Protein AF-A0A3M7BSM1-F1 (afdb_monomer_lite)

Radius of gyration: 12.8 Å; chains: 1; bounding box: 39×25×27 Å

Secondary structure (DSSP, 8-state):
---THHHHHHHHTTPPP-SSHHHHHHHHHT-EE-HHHHHHHHHTT-PPPEESSHHHHHHHHHHHT----HHHHHHSTTHHHH---S--

Foldseek 3Di:
DDDPVQQVVCVLQPHHGDPDSVVSLVVLLVWAFQPVQSVVCVVVVHHGDTDPDVVRSLVVCVVVVSDDDCVVCVVPSNSNSNDDDSDD

Structure (mmCIF, N/CA/C/O backbone):
data_AF-A0A3M7BSM1-F1
#
_entry.id   AF-A0A3M7BSM1-F1
#
loop_
_atom_site.group_PDB
_atom_site.id
_atom_site.type_symbol
_atom_site.label_atom_id
_atom_site.label_alt_id
_atom_site.label_comp_id
_atom_site.label_asym_id
_atom_site.label_entity_id
_atom_site.label_seq_id
_atom_site.pdbx_PDB_ins_code
_atom_site.Cartn_x
_atom_site.Cartn_y
_atom_site.Cartn_z
_atom_site.occupancy
_atom_site.B_iso_or_equiv
_atom_site.auth_seq_id
_atom_site.auth_comp_id
_atom_site.auth_asym_id
_atom_site.auth_atom_id
_atom_site.pdbx_PDB_model_num
ATOM 1 N N . MET A 1 1 ? 21.728 12.085 -11.055 1.00 38.97 1 MET A N 1
ATOM 2 C CA . MET A 1 1 ? 21.029 11.822 -9.775 1.00 38.97 1 MET A CA 1
ATOM 3 C C . MET A 1 1 ? 19.759 11.032 -10.071 1.00 38.97 1 MET A C 1
ATOM 5 O O . MET A 1 1 ? 18.751 11.614 -10.445 1.00 38.97 1 MET A O 1
ATOM 9 N N . GLY A 1 2 ? 19.852 9.699 -10.061 1.00 43.41 2 GLY A N 1
ATOM 10 C CA . GLY A 1 2 ? 18.751 8.807 -10.435 1.00 43.41 2 GLY A CA 1
ATOM 11 C C . GLY A 1 2 ? 17.717 8.662 -9.318 1.00 43.41 2 GLY A C 1
ATOM 12 O O . GLY A 1 2 ? 18.046 8.705 -8.142 1.00 43.41 2 GLY A O 1
ATOM 13 N N . ASN A 1 3 ? 16.455 8.519 -9.705 1.00 44.09 3 ASN A N 1
ATOM 14 C CA . ASN A 1 3 ? 15.263 8.436 -8.860 1.00 44.09 3 ASN A CA 1
ATOM 15 C C . ASN A 1 3 ? 15.304 7.255 -7.846 1.00 44.09 3 ASN A C 1
ATOM 17 O O . ASN A 1 3 ? 14.780 6.176 -8.117 1.00 44.09 3 ASN A O 1
ATOM 21 N N . PHE A 1 4 ? 15.885 7.451 -6.655 1.00 47.69 4 PHE A N 1
ATOM 22 C CA . PHE A 1 4 ? 15.996 6.417 -5.603 1.00 47.69 4 PHE A CA 1
ATOM 23 C C . PHE A 1 4 ? 14.686 6.109 -4.854 1.00 47.69 4 PHE A C 1
ATOM 25 O O . PHE A 1 4 ? 14.594 5.112 -4.141 1.00 47.69 4 PHE A O 1
ATOM 32 N N . LEU A 1 5 ? 13.642 6.924 -5.030 1.00 52.12 5 LEU A N 1
ATOM 33 C CA . LEU A 1 5 ? 12.359 6.737 -4.339 1.00 52.12 5 LEU A CA 1
ATOM 34 C C . LEU A 1 5 ? 11.633 5.444 -4.747 1.00 52.12 5 LEU A C 1
ATOM 36 O O . LEU A 1 5 ? 10.838 4.915 -3.974 1.00 52.12 5 LEU A O 1
ATOM 40 N N . GLY A 1 6 ? 11.895 4.929 -5.952 1.00 52.06 6 GLY A N 1
ATOM 41 C CA . GLY A 1 6 ? 11.162 3.785 -6.491 1.00 52.06 6 GLY A CA 1
ATOM 42 C C . GLY A 1 6 ? 11.613 2.416 -5.996 1.00 52.06 6 GLY A C 1
ATOM 43 O O . GLY A 1 6 ? 10.764 1.562 -5.760 1.00 52.06 6 GLY A O 1
ATOM 44 N N . GLN A 1 7 ? 12.921 2.202 -5.831 1.00 54.88 7 GLN A N 1
ATOM 45 C CA . GLN A 1 7 ? 13.454 0.929 -5.325 1.00 54.88 7 GLN A CA 1
ATOM 46 C C . GLN A 1 7 ? 13.138 0.748 -3.840 1.00 54.88 7 GLN A C 1
ATOM 48 O O . GLN A 1 7 ? 12.664 -0.315 -3.445 1.00 54.88 7 GLN A O 1
ATOM 53 N N . ARG A 1 8 ? 13.278 1.820 -3.048 1.00 65.25 8 ARG A N 1
ATOM 54 C CA . ARG A 1 8 ? 13.043 1.782 -1.598 1.00 65.25 8 ARG A CA 1
ATOM 55 C C . ARG A 1 8 ? 11.610 1.415 -1.235 1.00 65.25 8 ARG A C 1
ATOM 57 O O . ARG A 1 8 ? 11.377 0.715 -0.264 1.00 65.25 8 ARG A O 1
ATOM 64 N N . LEU A 1 9 ? 10.642 1.841 -2.045 1.00 67.94 9 LEU A N 1
ATOM 65 C CA . LEU A 1 9 ? 9.250 1.513 -1.773 1.00 67.94 9 LEU A CA 1
ATOM 66 C C . LEU A 1 9 ? 8.948 0.024 -1.974 1.00 67.94 9 LEU A C 1
ATOM 68 O O . LEU A 1 9 ? 8.118 -0.512 -1.249 1.00 67.94 9 LEU A O 1
ATOM 72 N N . CYS A 1 10 ? 9.603 -0.643 -2.932 1.00 70.31 10 CYS A N 1
ATOM 73 C CA . CYS A 1 10 ? 9.470 -2.092 -3.072 1.00 70.31 10 CYS A CA 1
ATOM 74 C C . CYS A 1 10 ? 9.947 -2.805 -1.801 1.00 70.31 10 CYS A C 1
ATOM 76 O O . CYS A 1 10 ? 9.230 -3.656 -1.285 1.00 70.31 10 CYS A O 1
ATOM 78 N N . GLU A 1 11 ? 11.084 -2.393 -1.247 1.00 73.19 11 GLU A N 1
ATOM 79 C CA . GLU A 1 11 ? 11.592 -2.923 0.023 1.00 73.19 11 GLU A CA 1
ATOM 80 C C . GLU A 1 11 ? 10.651 -2.611 1.198 1.00 73.19 11 GLU A C 1
ATOM 82 O O . GLU A 1 11 ? 10.319 -3.514 1.965 1.00 73.19 11 GLU A O 1
ATOM 87 N N . ASP A 1 12 ? 10.138 -1.378 1.290 1.00 69.12 12 ASP A N 1
ATOM 88 C CA . ASP A 1 12 ? 9.213 -0.947 2.351 1.00 69.12 12 ASP A CA 1
ATOM 89 C C . ASP A 1 12 ? 7.935 -1.803 2.384 1.00 69.12 12 ASP A C 1
ATOM 91 O O . ASP A 1 12 ? 7.409 -2.134 3.449 1.00 69.12 12 ASP A O 1
ATOM 95 N N . VAL A 1 13 ? 7.431 -2.212 1.214 1.00 69.12 13 VAL A N 1
ATOM 96 C CA . VAL A 1 13 ? 6.266 -3.102 1.134 1.00 69.12 13 VAL A CA 1
ATOM 97 C C . VAL A 1 13 ? 6.633 -4.583 1.276 1.00 69.12 13 VAL A C 1
ATOM 99 O O . VAL A 1 13 ? 5.729 -5.416 1.236 1.00 69.12 13 VAL A O 1
ATOM 102 N N . GLY A 1 14 ? 7.922 -4.925 1.416 1.00 69.50 14 GLY A N 1
ATOM 103 C CA . GLY A 1 14 ? 8.483 -6.277 1.543 1.00 69.50 14 GLY A CA 1
ATOM 104 C C . GLY A 1 14 ? 8.635 -7.046 0.221 1.00 69.50 14 GLY A C 1
ATOM 105 O O . GLY A 1 14 ? 8.581 -8.278 0.209 1.00 69.50 14 GLY A O 1
ATOM 106 N N . ILE A 1 15 ? 8.674 -6.355 -0.916 1.00 73.31 15 ILE A N 1
ATOM 107 C CA . ILE A 1 15 ? 8.942 -6.945 -2.232 1.00 73.31 15 ILE A CA 1
ATOM 108 C C . ILE A 1 15 ? 10.464 -6.916 -2.446 1.00 73.31 15 ILE A C 1
ATOM 110 O O . ILE A 1 15 ? 11.070 -5.863 -2.242 1.00 73.31 15 ILE A O 1
ATOM 114 N N . PRO A 1 16 ? 11.091 -8.022 -2.890 1.00 71.19 16 PRO A N 1
ATOM 115 C CA . PRO A 1 16 ? 12.508 -8.019 -3.237 1.00 71.19 16 PRO A CA 1
ATOM 116 C C . PRO A 1 16 ? 12.829 -6.904 -4.243 1.00 71.19 16 PRO A C 1
ATOM 118 O O . PRO A 1 16 ? 11.996 -6.629 -5.118 1.00 71.19 16 PRO A O 1
ATOM 121 N N . PRO A 1 17 ? 14.013 -6.273 -4.161 1.00 68.31 17 PRO A N 1
ATOM 122 C CA . PRO A 1 17 ? 14.402 -5.228 -5.097 1.00 68.31 17 PRO A CA 1
ATOM 123 C C . PRO A 1 17 ? 14.228 -5.709 -6.543 1.00 68.31 17 PRO A C 1
ATOM 125 O O . PRO A 1 17 ? 14.484 -6.866 -6.881 1.00 68.31 17 PRO A O 1
ATOM 128 N N . ARG A 1 18 ? 13.701 -4.824 -7.391 1.00 74.75 18 ARG A N 1
ATOM 129 C CA . ARG A 1 18 ? 13.447 -5.101 -8.809 1.00 74.75 18 ARG A CA 1
ATOM 130 C C . ARG A 1 18 ? 14.353 -4.222 -9.657 1.00 74.75 18 ARG A C 1
ATOM 132 O O . ARG A 1 18 ? 14.566 -3.055 -9.324 1.00 74.75 18 ARG A O 1
ATOM 139 N N . ASP A 1 19 ? 14.780 -4.757 -10.793 1.00 75.00 19 ASP A N 1
ATOM 140 C CA . ASP A 1 19 ? 15.742 -4.109 -11.697 1.00 75.00 19 ASP A CA 1
ATOM 141 C C . ASP A 1 19 ? 15.183 -2.842 -12.363 1.00 75.00 19 ASP A C 1
ATOM 143 O O . ASP A 1 19 ? 15.921 -2.031 -12.916 1.00 75.00 19 ASP A O 1
ATOM 147 N N . SER A 1 20 ? 13.862 -2.634 -12.300 1.00 77.31 20 SER A N 1
ATOM 148 C CA . SER A 1 20 ? 13.210 -1.442 -12.838 1.00 77.31 20 SER A CA 1
ATOM 149 C C . SER A 1 20 ? 12.001 -0.974 -12.027 1.00 77.31 20 SER A C 1
ATOM 151 O O . SER A 1 20 ? 11.247 -1.754 -11.434 1.00 77.31 20 SER A O 1
ATOM 153 N N . VAL A 1 21 ? 11.732 0.333 -12.109 1.00 75.69 21 VAL A N 1
ATOM 154 C CA . VAL A 1 21 ? 10.525 0.974 -11.553 1.00 75.69 21 VAL A CA 1
ATOM 155 C C . VAL A 1 21 ? 9.244 0.327 -12.091 1.00 75.69 21 VAL A C 1
ATOM 157 O O . VAL A 1 21 ? 8.266 0.176 -11.359 1.00 75.69 21 VAL A O 1
ATOM 160 N N . THR A 1 22 ? 9.236 -0.086 -13.360 1.00 79.75 22 THR A N 1
ATOM 161 C CA . THR A 1 22 ? 8.083 -0.743 -13.989 1.00 79.75 22 THR A CA 1
ATOM 162 C C . THR A 1 22 ? 7.816 -2.118 -13.384 1.00 79.75 22 THR A C 1
ATOM 164 O O . THR A 1 22 ? 6.667 -2.431 -13.069 1.00 79.75 22 THR A O 1
ATOM 167 N N . GLN A 1 23 ? 8.856 -2.931 -13.170 1.00 80.62 23 GLN A N 1
ATOM 168 C CA . GLN A 1 23 ? 8.717 -4.221 -12.488 1.00 80.62 23 GLN A CA 1
ATOM 169 C C . GLN A 1 23 ? 8.289 -4.043 -11.028 1.00 80.62 23 GLN A C 1
ATOM 171 O O . GLN A 1 23 ? 7.434 -4.797 -10.568 1.0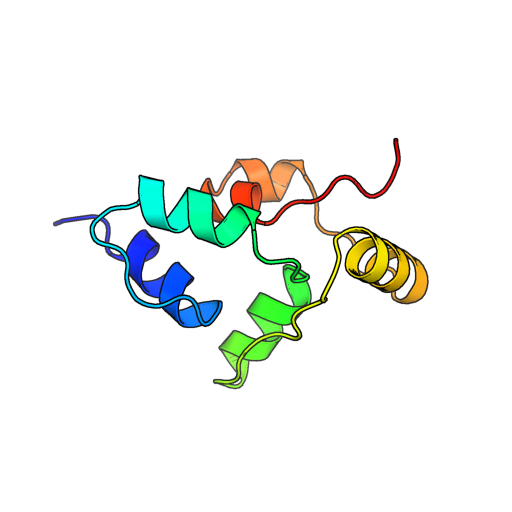0 80.62 23 GLN A O 1
ATOM 176 N N . CYS A 1 24 ? 8.811 -3.029 -10.330 1.00 81.75 24 CYS A N 1
ATOM 177 C CA . CYS A 1 24 ? 8.385 -2.703 -8.968 1.00 81.75 24 CYS A CA 1
ATOM 178 C C . CYS A 1 24 ? 6.890 -2.347 -8.915 1.00 81.75 24 CYS A C 1
ATOM 180 O O . CYS A 1 24 ? 6.132 -2.945 -8.158 1.00 81.75 24 CYS A O 1
ATOM 182 N N . LYS A 1 25 ? 6.415 -1.461 -9.801 1.00 80.25 25 LYS A N 1
ATOM 183 C CA . LYS A 1 25 ? 4.986 -1.111 -9.904 1.00 80.25 25 LYS A CA 1
ATOM 184 C C . LYS A 1 25 ? 4.096 -2.309 -10.230 1.00 80.25 25 LYS A C 1
ATOM 186 O O . LYS A 1 25 ? 2.980 -2.378 -9.726 1.00 80.25 25 LYS A O 1
ATOM 191 N N . LYS A 1 26 ? 4.554 -3.241 -11.074 1.00 83.62 26 LYS A N 1
ATOM 192 C CA . LYS A 1 26 ? 3.815 -4.483 -11.360 1.00 83.62 26 LYS A CA 1
ATOM 193 C C . LYS A 1 26 ? 3.704 -5.367 -10.119 1.00 83.62 26 LYS A C 1
ATOM 195 O O . LYS A 1 26 ? 2.617 -5.853 -9.837 1.00 83.62 26 LYS A O 1
ATOM 200 N N . ALA A 1 27 ? 4.796 -5.529 -9.378 1.00 84.19 27 ALA A N 1
ATOM 201 C CA . ALA A 1 27 ? 4.799 -6.307 -8.147 1.00 84.19 27 ALA A CA 1
ATOM 202 C C . ALA A 1 27 ? 3.909 -5.662 -7.069 1.00 84.19 27 ALA A C 1
ATOM 204 O O . ALA A 1 27 ? 3.119 -6.356 -6.443 1.00 84.19 27 ALA A O 1
ATOM 205 N N . LEU A 1 28 ? 3.949 -4.331 -6.929 1.00 83.19 28 LEU A N 1
ATOM 206 C CA . LEU A 1 28 ? 3.087 -3.575 -6.012 1.00 83.19 28 LEU A CA 1
ATOM 207 C C . LEU A 1 28 ? 1.595 -3.817 -6.270 1.00 83.19 28 LEU A C 1
ATOM 209 O O . LEU A 1 28 ? 0.846 -4.002 -5.321 1.00 83.19 28 LEU A O 1
ATOM 213 N N . LYS A 1 29 ? 1.167 -3.890 -7.538 1.00 84.19 29 LYS A N 1
ATOM 214 C CA . LYS A 1 29 ? -0.235 -4.182 -7.895 1.00 84.19 29 LYS A CA 1
ATOM 215 C C . LYS A 1 29 ? -0.711 -5.571 -7.462 1.00 84.19 29 LYS A C 1
ATOM 217 O O . LYS A 1 29 ? -1.913 -5.778 -7.349 1.00 84.19 29 LYS A O 1
ATOM 222 N N . ALA A 1 30 ? 0.208 -6.519 -7.281 1.00 85.50 30 ALA A N 1
ATOM 223 C CA . ALA A 1 30 ? -0.110 -7.866 -6.815 1.00 85.50 30 ALA A CA 1
ATOM 224 C C . ALA A 1 30 ? -0.181 -7.956 -5.280 1.00 85.50 30 ALA A C 1
ATOM 226 O O . ALA A 1 30 ? -0.604 -8.978 -4.743 1.00 85.50 30 ALA A O 1
ATOM 227 N N . VAL A 1 31 ? 0.237 -6.905 -4.568 1.00 88.06 31 VAL A N 1
ATOM 228 C CA . VAL A 1 31 ? 0.209 -6.857 -3.109 1.00 88.06 31 VAL A CA 1
ATOM 229 C C . VAL A 1 31 ? -1.063 -6.158 -2.648 1.00 88.06 31 VAL A C 1
ATOM 231 O O . VAL A 1 31 ? -1.341 -5.019 -3.012 1.00 88.06 31 VAL A O 1
ATOM 234 N N . HIS A 1 32 ? -1.819 -6.828 -1.783 1.00 91.62 32 HIS A N 1
ATOM 235 C CA . HIS A 1 32 ? -2.993 -6.249 -1.144 1.00 91.62 32 HIS A CA 1
ATOM 236 C C . HIS A 1 32 ? -2.588 -5.709 0.231 1.00 91.62 32 HIS A C 1
ATOM 238 O O . HIS A 1 32 ? -2.502 -6.465 1.194 1.00 91.62 32 HIS A O 1
ATOM 244 N N . ILE A 1 33 ? -2.308 -4.410 0.325 1.00 91.44 33 ILE A N 1
ATOM 245 C CA . ILE A 1 33 ? -1.993 -3.704 1.578 1.00 91.44 33 ILE A CA 1
ATOM 246 C C . ILE A 1 33 ? -2.794 -2.404 1.655 1.00 91.44 33 ILE A C 1
ATOM 248 O O . ILE A 1 33 ? -3.098 -1.794 0.629 1.00 91.44 33 ILE A O 1
ATOM 252 N N . ASN A 1 34 ? -3.112 -1.951 2.866 1.00 92.44 34 ASN A N 1
ATOM 253 C CA . ASN A 1 34 ? -3.664 -0.615 3.061 1.00 92.44 34 ASN A CA 1
ATOM 254 C C . ASN A 1 34 ? -2.528 0.427 3.105 1.00 92.44 34 ASN A C 1
ATOM 256 O O . ASN A 1 34 ? -1.488 0.196 3.721 1.00 92.44 34 ASN A O 1
ATOM 260 N N . ILE A 1 35 ? -2.725 1.586 2.470 1.00 89.94 35 ILE A N 1
ATOM 261 C CA . ILE A 1 35 ? -1.710 2.652 2.413 1.00 89.94 35 ILE A CA 1
ATOM 262 C C . ILE A 1 35 ? -1.452 3.269 3.799 1.00 89.94 35 ILE A C 1
ATOM 264 O O . ILE A 1 35 ? -0.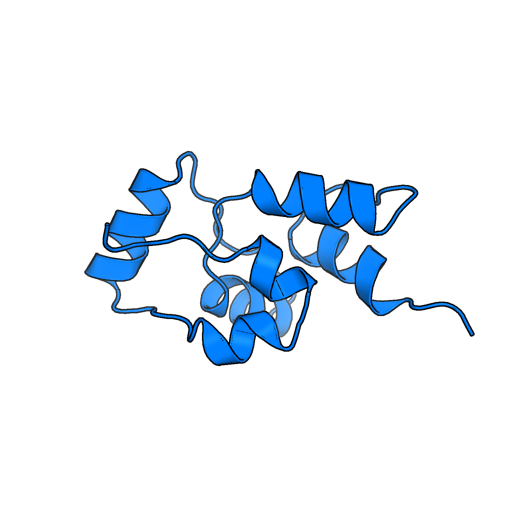305 3.579 4.112 1.00 89.94 35 ILE A O 1
ATOM 268 N N . HIS A 1 36 ? -2.473 3.410 4.650 1.00 90.12 36 HIS A N 1
ATOM 269 C CA . HIS A 1 36 ? -2.289 3.888 6.027 1.00 90.12 36 HIS A CA 1
ATOM 270 C C . HIS A 1 36 ? -1.432 2.923 6.842 1.00 90.12 36 HIS A C 1
ATOM 272 O O . HIS A 1 36 ? -0.529 3.360 7.549 1.00 90.12 36 HIS A O 1
ATOM 278 N N . ASP A 1 37 ? -1.657 1.616 6.687 1.00 90.62 37 ASP A N 1
ATOM 279 C CA . ASP A 1 37 ? -0.866 0.595 7.382 1.00 90.62 37 ASP A CA 1
ATOM 280 C C . ASP A 1 37 ? 0.584 0.573 6.891 1.00 90.62 37 ASP A C 1
ATOM 282 O O . ASP A 1 37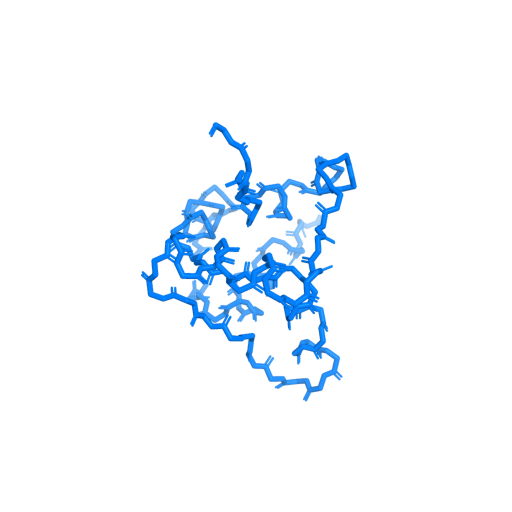 ? 1.492 0.371 7.688 1.00 90.62 37 ASP A O 1
ATOM 286 N N . LEU A 1 38 ? 0.820 0.831 5.600 1.00 88.56 38 LEU A N 1
ATOM 287 C CA . LEU A 1 38 ? 2.168 1.017 5.055 1.00 88.56 38 LEU A CA 1
ATOM 288 C C . LEU A 1 38 ? 2.888 2.200 5.703 1.00 88.56 38 LEU A C 1
ATOM 290 O O . LEU A 1 38 ? 4.043 2.067 6.101 1.00 88.56 38 LEU A O 1
ATOM 294 N N . VAL A 1 39 ? 2.218 3.347 5.819 1.00 85.88 39 VAL A N 1
ATOM 295 C CA . VAL A 1 39 ? 2.810 4.538 6.442 1.00 85.88 39 VAL A CA 1
ATOM 296 C C . VAL A 1 39 ? 3.096 4.288 7.923 1.00 85.88 39 VAL A C 1
ATOM 298 O O . VAL A 1 39 ? 4.204 4.572 8.374 1.00 85.88 39 VAL A O 1
ATOM 301 N N . ALA A 1 40 ? 2.144 3.703 8.654 1.00 88.38 40 ALA A N 1
ATOM 302 C CA . ALA A 1 40 ? 2.306 3.384 10.070 1.00 88.38 40 ALA A CA 1
ATOM 303 C C . ALA A 1 40 ? 3.440 2.374 10.303 1.00 88.38 40 ALA A C 1
ATOM 305 O O . ALA A 1 40 ? 4.310 2.608 11.136 1.00 88.38 40 ALA A O 1
ATOM 306 N N . ALA A 1 41 ? 3.484 1.290 9.522 1.00 87.94 41 ALA A N 1
ATOM 307 C CA . ALA A 1 41 ? 4.532 0.279 9.619 1.00 87.94 41 ALA A CA 1
ATOM 308 C C . ALA A 1 41 ? 5.917 0.880 9.335 1.00 87.94 41 ALA A C 1
ATOM 310 O O . ALA A 1 41 ? 6.861 0.641 10.085 1.00 87.94 41 ALA A O 1
ATOM 311 N N . LYS A 1 42 ? 6.023 1.758 8.329 1.00 83.81 42 LYS A N 1
ATOM 312 C CA . LYS A 1 42 ? 7.268 2.465 8.013 1.00 83.81 42 LYS A CA 1
ATOM 313 C C . LYS A 1 42 ? 7.753 3.366 9.152 1.00 83.81 42 LYS A C 1
ATOM 315 O O . LYS A 1 42 ? 8.955 3.431 9.387 1.00 83.81 42 LYS A O 1
ATOM 320 N N . GLN A 1 43 ? 6.849 4.040 9.866 1.00 85.19 43 GLN A N 1
ATOM 321 C CA . GLN A 1 43 ? 7.212 4.885 11.013 1.00 85.19 43 GLN A CA 1
ATOM 322 C C . GLN A 1 43 ? 7.823 4.085 12.169 1.00 85.19 43 GLN A C 1
ATOM 324 O O . GLN A 1 43 ? 8.681 4.604 12.875 1.00 85.19 43 GLN A O 1
ATOM 329 N N . VAL A 1 44 ? 7.411 2.826 12.337 1.00 88.25 44 VAL A N 1
ATOM 330 C CA . VAL A 1 44 ? 7.906 1.936 13.399 1.00 88.25 44 VAL A CA 1
ATOM 331 C C . VAL A 1 44 ? 8.964 0.935 12.914 1.00 88.25 44 VAL A C 1
ATOM 333 O O . VAL A 1 44 ? 9.370 0.060 13.672 1.00 88.25 44 VAL A O 1
ATOM 336 N N . GLY A 1 45 ? 9.410 1.037 11.656 1.00 84.19 45 GLY A N 1
ATOM 337 C CA . GLY A 1 45 ? 10.402 0.128 11.068 1.00 84.19 45 GLY A CA 1
ATOM 338 C C . GLY A 1 45 ? 9.906 -1.310 10.863 1.00 84.19 45 GLY A C 1
ATOM 339 O O . GLY A 1 45 ? 10.709 -2.238 10.859 1.00 84.19 45 GLY A O 1
ATOM 340 N N . GLN A 1 46 ? 8.595 -1.510 10.714 1.00 87.00 46 GLN A N 1
ATOM 341 C CA . GLN A 1 46 ? 7.962 -2.809 10.476 1.00 87.00 46 GLN A CA 1
ATOM 342 C C . GLN A 1 46 ? 7.394 -2.910 9.055 1.00 87.00 46 GLN A C 1
ATOM 344 O O . GLN A 1 46 ? 7.302 -1.929 8.317 1.00 87.00 46 GLN A O 1
ATOM 349 N N . HIS A 1 47 ? 6.962 -4.114 8.678 1.00 83.38 47 HIS A N 1
ATOM 350 C CA . HIS A 1 47 ? 6.241 -4.346 7.429 1.00 83.38 47 HIS A CA 1
ATOM 351 C C . HIS A 1 47 ? 4.723 -4.221 7.622 1.00 83.38 47 HIS A C 1
ATOM 353 O O . HIS A 1 47 ? 4.197 -4.647 8.653 1.00 83.38 47 HIS A O 1
ATOM 359 N N . PRO A 1 48 ? 3.988 -3.678 6.634 1.00 88.38 48 PRO A N 1
ATOM 360 C CA . PRO A 1 48 ? 2.539 -3.572 6.725 1.00 88.38 48 PRO A CA 1
ATOM 361 C C . PRO A 1 48 ? 1.854 -4.933 6.667 1.00 88.38 48 PRO A C 1
ATOM 363 O O . PRO A 1 48 ? 2.337 -5.882 6.042 1.00 88.38 48 PRO A O 1
ATOM 366 N N . ARG A 1 49 ? 0.646 -4.990 7.231 1.00 89.12 49 ARG A N 1
ATOM 367 C CA . ARG A 1 49 ? -0.237 -6.148 7.099 1.00 89.12 49 ARG A CA 1
ATOM 368 C C . ARG A 1 49 ? -0.586 -6.389 5.631 1.00 89.12 49 ARG A C 1
ATOM 370 O O . ARG A 1 49 ? -1.223 -5.552 4.994 1.00 89.12 49 ARG A O 1
ATOM 377 N N . ARG A 1 50 ? -0.226 -7.569 5.128 1.00 90.31 50 ARG A N 1
ATOM 378 C CA . ARG A 1 50 ? -0.632 -8.056 3.806 1.00 90.31 50 ARG A CA 1
ATOM 379 C C . ARG A 1 50 ? -1.919 -8.856 3.899 1.00 90.31 50 ARG A C 1
ATOM 381 O O . ARG A 1 50 ? -2.105 -9.655 4.814 1.00 90.31 50 ARG A O 1
ATOM 388 N N . PHE A 1 51 ? -2.779 -8.665 2.912 1.00 91.12 51 PHE A N 1
ATOM 389 C CA . PHE A 1 51 ? -4.017 -9.405 2.760 1.00 91.12 51 PHE A CA 1
ATOM 390 C C . PHE A 1 51 ? -3.861 -10.454 1.653 1.00 91.12 51 PHE A C 1
ATOM 392 O O . PHE A 1 51 ? -3.238 -10.185 0.621 1.00 91.12 51 PHE A O 1
ATOM 399 N N . PRO A 1 52 ? -4.422 -11.658 1.843 1.00 89.88 52 PRO A N 1
ATOM 400 C CA . PRO A 1 52 ? -4.294 -12.733 0.864 1.00 89.88 52 PRO A CA 1
ATOM 401 C C . PRO A 1 52 ? -5.060 -12.422 -0.426 1.00 89.88 52 PRO A C 1
ATOM 403 O O . PRO A 1 52 ? -4.646 -12.828 -1.507 1.00 89.88 52 PRO A O 1
ATOM 406 N N . THR A 1 53 ? -6.156 -11.664 -0.332 1.00 91.50 53 THR A N 1
ATOM 407 C CA . THR A 1 53 ? -7.014 -11.332 -1.470 1.00 91.50 53 THR A CA 1
ATOM 408 C C . THR A 1 53 ? -7.394 -9.858 -1.469 1.00 91.50 53 THR A C 1
ATOM 410 O O . THR A 1 53 ? -7.434 -9.194 -0.428 1.00 91.50 53 THR A O 1
ATOM 413 N N . ARG A 1 54 ? -7.747 -9.351 -2.654 1.00 90.62 54 ARG A N 1
ATOM 414 C CA . ARG A 1 54 ? -8.333 -8.018 -2.805 1.00 90.62 54 ARG A CA 1
ATOM 415 C C . ARG A 1 54 ? -9.618 -7.862 -1.990 1.00 90.62 54 ARG A C 1
ATOM 417 O O . ARG A 1 54 ? -9.823 -6.797 -1.421 1.00 90.62 54 ARG A O 1
ATOM 424 N N . GLN A 1 55 ? -10.449 -8.904 -1.913 1.00 90.56 55 GLN A N 1
ATOM 425 C CA . GLN A 1 55 ? -11.683 -8.876 -1.126 1.00 90.56 55 GLN A CA 1
ATOM 426 C C . GLN A 1 55 ? -11.388 -8.701 0.368 1.00 90.56 55 GLN A C 1
ATOM 428 O O . GLN A 1 55 ? -11.938 -7.797 0.980 1.00 90.56 55 GLN A O 1
ATOM 433 N N . ALA A 1 56 ? -10.423 -9.448 0.916 1.00 93.31 56 ALA A N 1
ATOM 434 C CA . ALA A 1 56 ? -10.030 -9.310 2.318 1.00 93.31 56 ALA A CA 1
ATOM 435 C C . ALA A 1 56 ? -9.518 -7.896 2.651 1.00 93.31 56 ALA A C 1
ATOM 437 O O . ALA A 1 56 ? -9.792 -7.373 3.730 1.00 93.31 56 ALA A O 1
ATOM 438 N N . LEU A 1 57 ? -8.809 -7.247 1.717 1.00 94.06 57 LEU A N 1
ATOM 439 C CA . LEU A 1 57 ? -8.421 -5.844 1.872 1.00 94.06 57 LEU A CA 1
ATOM 440 C C . LEU A 1 57 ? -9.633 -4.894 1.802 1.00 94.06 57 LEU A C 1
ATOM 442 O O . LEU A 1 57 ? -9.677 -3.931 2.564 1.00 94.06 57 LEU A O 1
ATOM 446 N N . ARG A 1 58 ? -10.615 -5.143 0.923 1.00 92.31 58 ARG A N 1
ATOM 447 C CA . ARG A 1 58 ? -11.859 -4.347 0.85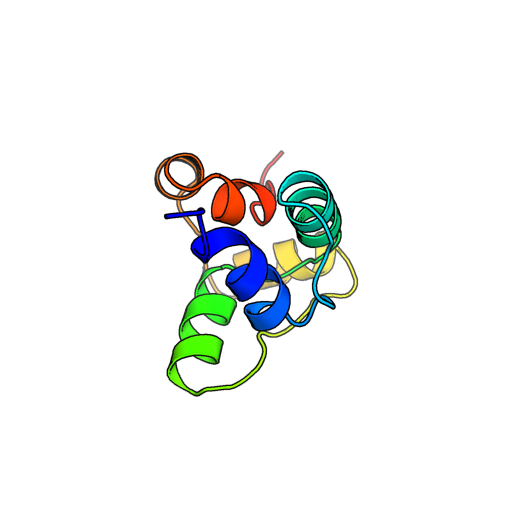9 1.00 92.31 58 ARG A CA 1
ATOM 448 C C . ARG A 1 58 ? -12.634 -4.437 2.167 1.00 92.31 58 ARG A C 1
ATOM 450 O O . ARG A 1 58 ? -12.949 -3.398 2.737 1.00 92.31 58 ARG A O 1
ATOM 457 N N . ASP A 1 59 ? -12.871 -5.651 2.654 1.00 93.44 59 ASP A N 1
ATOM 458 C CA . ASP A 1 59 ? -13.613 -5.902 3.892 1.00 93.44 59 ASP A CA 1
ATOM 459 C C . ASP A 1 59 ? -12.921 -5.223 5.077 1.00 93.44 59 ASP A C 1
ATOM 461 O O . ASP A 1 59 ? -13.564 -4.551 5.879 1.00 93.44 59 ASP A O 1
ATOM 465 N N . TYR A 1 60 ? -11.587 -5.302 5.130 1.00 94.62 60 TYR A N 1
ATOM 466 C CA . TYR A 1 60 ? -10.788 -4.591 6.122 1.00 94.62 60 TYR A CA 1
ATOM 467 C C . TYR A 1 60 ? -10.949 -3.066 6.043 1.00 94.62 60 TYR A C 1
ATOM 469 O O . TYR A 1 60 ? -11.124 -2.417 7.075 1.00 94.62 60 TYR A O 1
ATOM 477 N N . ILE A 1 61 ? -10.892 -2.477 4.843 1.00 93.50 61 ILE A N 1
ATOM 478 C CA . ILE A 1 61 ? -11.051 -1.025 4.656 1.00 93.50 61 ILE A CA 1
ATOM 479 C C . ILE A 1 61 ? -12.432 -0.570 5.116 1.00 93.50 61 ILE A C 1
ATOM 481 O O . ILE A 1 61 ? -12.525 0.432 5.822 1.00 93.50 61 ILE A O 1
ATOM 485 N N . VAL A 1 62 ? -13.481 -1.310 4.748 1.00 92.19 62 VAL A N 1
ATOM 486 C CA . VAL A 1 62 ? -14.862 -1.004 5.139 1.00 92.19 62 VAL A CA 1
ATOM 487 C C . VAL A 1 62 ? -15.026 -1.127 6.653 1.00 92.19 62 VAL A C 1
ATOM 489 O O . VAL A 1 62 ? -15.505 -0.191 7.284 1.00 92.19 62 VAL A O 1
ATOM 492 N N . ALA A 1 63 ? -14.559 -2.227 7.249 1.00 93.81 63 ALA A N 1
ATOM 493 C CA . ALA A 1 63 ? -14.682 -2.477 8.684 1.00 93.81 63 ALA A CA 1
ATOM 494 C C . ALA A 1 63 ? -13.908 -1.466 9.549 1.00 93.81 63 ALA A C 1
ATOM 496 O O . ALA A 1 63 ? -14.325 -1.161 10.662 1.00 93.81 63 ALA A O 1
ATOM 497 N N . THR A 1 64 ? -12.778 -0.948 9.057 1.00 94.00 64 THR A N 1
ATOM 498 C CA . THR A 1 64 ? -11.917 -0.013 9.808 1.00 94.00 64 THR A CA 1
ATOM 499 C C . THR A 1 64 ? -12.076 1.448 9.402 1.00 94.00 64 THR A C 1
ATOM 501 O O . THR A 1 64 ? -11.448 2.318 10.001 1.00 94.00 64 THR A O 1
ATOM 504 N N . ASN A 1 65 ? -12.873 1.731 8.369 1.00 91.12 65 ASN A N 1
ATOM 505 C CA . ASN A 1 65 ? -13.015 3.052 7.761 1.00 91.12 65 ASN A CA 1
ATOM 506 C C . ASN A 1 65 ? -11.674 3.675 7.290 1.00 91.12 65 ASN A C 1
ATOM 508 O O . ASN A 1 65 ? -11.541 4.896 7.188 1.00 91.12 65 ASN A O 1
ATOM 512 N N . LYS A 1 66 ? -10.657 2.851 6.987 1.00 90.94 66 LYS A N 1
ATOM 513 C CA . LYS A 1 66 ? -9.309 3.288 6.562 1.00 90.94 66 LYS A CA 1
ATOM 514 C C . LYS A 1 66 ? -9.235 3.600 5.065 1.00 90.94 66 LYS A C 1
ATOM 516 O O . LYS A 1 66 ? -8.471 2.986 4.311 1.00 90.94 66 LYS A O 1
ATOM 521 N N . TRP A 1 67 ? -10.034 4.564 4.625 1.00 90.69 67 TRP A N 1
ATOM 522 C CA . TRP A 1 67 ? -10.083 5.015 3.235 1.00 90.69 67 TRP A CA 1
ATOM 523 C C . TRP A 1 67 ? -8.862 5.862 2.874 1.00 90.69 67 TRP A C 1
ATOM 525 O O . TRP A 1 67 ? -8.428 6.712 3.651 1.00 90.69 67 TRP A O 1
ATOM 535 N N . PHE A 1 68 ? -8.324 5.667 1.670 1.00 88.25 68 PHE A N 1
ATOM 536 C CA . PHE A 1 68 ? -7.272 6.525 1.125 1.00 88.25 68 PHE A CA 1
ATOM 537 C C . PHE A 1 68 ? -7.779 7.268 -0.112 1.00 88.25 68 PHE A C 1
ATOM 539 O O . PHE A 1 68 ? -8.357 6.661 -1.015 1.00 88.25 68 PHE A O 1
ATOM 546 N N . SER A 1 69 ? -7.553 8.583 -0.170 1.00 87.06 69 SER A N 1
ATOM 547 C CA . SER A 1 69 ? -8.032 9.407 -1.283 1.00 87.06 69 SER A CA 1
ATOM 548 C C . SER A 1 69 ? -7.378 9.001 -2.607 1.00 87.06 69 SER A C 1
ATOM 550 O O . SER A 1 69 ? -6.153 9.037 -2.770 1.00 87.06 69 SER A O 1
ATOM 552 N N . LYS A 1 70 ? -8.222 8.670 -3.593 1.00 85.94 70 LYS A N 1
ATOM 553 C CA . LYS A 1 70 ? -7.808 8.356 -4.968 1.00 85.94 70 LYS A CA 1
ATOM 554 C C . LYS A 1 70 ? -7.047 9.518 -5.607 1.00 85.94 70 LYS A C 1
ATOM 556 O O . LYS A 1 70 ? -6.095 9.286 -6.352 1.00 85.94 70 LYS A O 1
ATOM 561 N N . GLU A 1 71 ? -7.449 10.755 -5.327 1.00 86.50 71 GLU A N 1
ATOM 562 C CA . GLU A 1 71 ? -6.809 11.954 -5.875 1.00 86.50 71 GLU A CA 1
ATOM 563 C C . GLU A 1 71 ? -5.389 12.130 -5.343 1.00 86.50 71 GLU A C 1
ATOM 565 O O . GLU A 1 71 ? -4.462 12.359 -6.121 1.00 86.50 71 GLU A O 1
ATOM 570 N N . VAL A 1 72 ? -5.197 11.936 -4.035 1.00 84.38 72 VAL A N 1
ATOM 571 C CA . VAL A 1 72 ? -3.876 12.012 -3.399 1.00 84.38 72 VAL A CA 1
ATOM 572 C C . VAL A 1 72 ? -2.967 10.905 -3.927 1.00 84.38 72 VAL A C 1
ATOM 574 O O . VAL A 1 72 ? -1.835 11.170 -4.330 1.00 84.38 72 VAL A O 1
ATOM 577 N N . ALA A 1 73 ? -3.470 9.672 -4.021 1.00 84.25 73 ALA A N 1
ATOM 578 C CA . ALA A 1 73 ? -2.685 8.556 -4.539 1.00 84.25 73 ALA A CA 1
ATOM 579 C C . ALA A 1 73 ? -2.283 8.739 -6.010 1.00 84.25 73 ALA A C 1
ATOM 581 O O . ALA A 1 73 ? -1.194 8.322 -6.386 1.00 84.25 73 ALA A O 1
ATOM 582 N N . LYS A 1 74 ? -3.088 9.402 -6.853 1.00 82.94 74 LYS A N 1
ATOM 583 C CA . LYS A 1 74 ? -2.709 9.684 -8.252 1.00 82.94 74 LYS A CA 1
ATOM 584 C C . LYS A 1 74 ? -1.491 10.603 -8.381 1.00 82.94 74 LYS A C 1
ATOM 586 O O . LYS A 1 74 ? -0.774 10.476 -9.372 1.00 82.94 74 LYS A O 1
ATOM 591 N N . ARG A 1 75 ? -1.234 11.477 -7.399 1.00 84.62 75 ARG A N 1
ATOM 592 C CA . ARG A 1 75 ? -0.053 12.363 -7.380 1.00 84.62 75 ARG A CA 1
ATOM 593 C C . ARG A 1 75 ? 1.254 11.587 -7.192 1.00 84.62 75 ARG A C 1
ATOM 595 O O . ARG A 1 75 ? 2.311 12.075 -7.571 1.00 84.62 75 ARG A O 1
ATOM 602 N N . ASN A 1 76 ? 1.185 10.362 -6.663 1.00 80.50 76 ASN A N 1
ATOM 603 C CA . ASN A 1 76 ? 2.330 9.474 -6.504 1.00 80.50 76 ASN A CA 1
ATOM 604 C C . ASN A 1 76 ? 2.105 8.168 -7.280 1.00 80.50 76 ASN A C 1
ATOM 606 O O . ASN A 1 76 ? 1.315 7.308 -6.893 1.00 80.50 76 ASN A O 1
ATOM 610 N N . GLY A 1 77 ? 2.855 7.978 -8.369 1.00 75.56 77 GLY A N 1
ATOM 611 C CA . GLY A 1 77 ? 2.700 6.821 -9.255 1.00 75.56 77 GLY A CA 1
ATOM 612 C C . GLY A 1 77 ? 2.872 5.451 -8.586 1.00 75.56 77 GLY A C 1
ATOM 613 O O . GLY A 1 77 ? 2.460 4.452 -9.176 1.00 75.56 77 GLY A O 1
ATOM 614 N N . PHE A 1 78 ? 3.457 5.386 -7.389 1.00 77.88 78 PHE A N 1
ATOM 615 C CA . PHE A 1 78 ? 3.537 4.161 -6.608 1.00 77.88 78 PHE A CA 1
ATOM 616 C C . PHE A 1 78 ? 2.355 3.961 -5.659 1.00 77.88 78 PHE A C 1
ATOM 618 O O . PHE A 1 78 ? 1.821 2.858 -5.606 1.00 77.88 78 PHE A O 1
ATOM 625 N N . LEU A 1 79 ? 1.887 5.011 -4.974 1.00 82.75 79 LEU A N 1
ATOM 626 C CA . LEU A 1 79 ? 0.655 4.922 -4.174 1.00 82.75 79 LEU A CA 1
ATOM 627 C C . LEU A 1 79 ? -0.539 4.567 -5.062 1.00 82.75 79 LEU A C 1
ATOM 629 O O . LEU A 1 79 ? -1.361 3.732 -4.699 1.00 82.75 79 LEU A O 1
ATOM 633 N N . LYS A 1 80 ? -0.579 5.114 -6.283 1.00 85.56 80 LYS A N 1
ATOM 634 C CA . LYS A 1 80 ? -1.544 4.712 -7.311 1.00 85.56 80 LYS A CA 1
ATOM 635 C C . LYS A 1 80 ? -1.506 3.208 -7.609 1.00 85.56 80 LYS A C 1
ATOM 637 O O . LYS A 1 80 ? -2.547 2.646 -7.925 1.00 85.56 80 LYS A O 1
ATOM 642 N N . ALA A 1 81 ? -0.337 2.566 -7.550 1.00 86.06 81 ALA A N 1
ATOM 643 C CA . ALA A 1 81 ? -0.202 1.133 -7.817 1.00 86.06 81 ALA A CA 1
ATOM 644 C C . ALA A 1 81 ? -0.759 0.255 -6.682 1.00 86.06 81 ALA A C 1
ATOM 646 O O . ALA A 1 81 ? -1.079 -0.898 -6.943 1.00 86.06 81 ALA A O 1
ATOM 647 N N . LEU A 1 82 ? -0.896 0.807 -5.472 1.00 85.94 82 LEU A N 1
ATOM 648 C CA . LEU A 1 82 ? -1.448 0.140 -4.287 1.00 85.94 82 LEU A CA 1
ATOM 649 C C . LEU A 1 82 ? -2.951 0.387 -4.092 1.00 85.94 82 LEU A C 1
ATOM 651 O O . LEU A 1 82 ? -3.577 -0.243 -3.243 1.00 85.94 82 LEU A O 1
ATOM 655 N N . LEU A 1 83 ? -3.543 1.317 -4.846 1.00 88.12 83 LEU A N 1
ATOM 656 C CA . LEU A 1 83 ? -4.973 1.587 -4.753 1.00 88.12 83 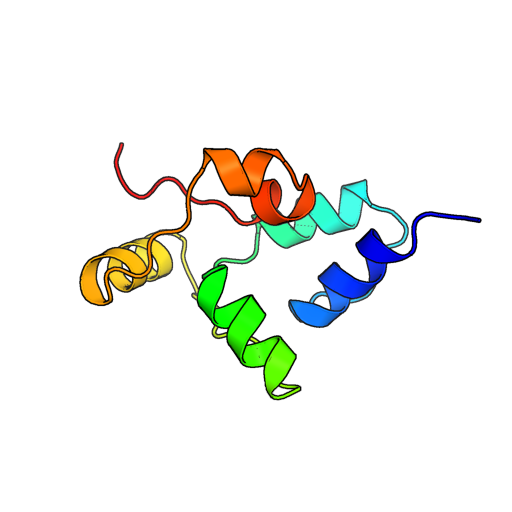LEU A CA 1
ATOM 657 C C . LEU A 1 83 ? -5.791 0.381 -5.207 1.00 88.12 83 LEU A C 1
ATOM 659 O O . LEU A 1 83 ? -5.574 -0.168 -6.288 1.00 88.12 83 LEU A O 1
ATOM 663 N N . ILE A 1 84 ? -6.830 0.081 -4.435 1.00 86.75 84 ILE A N 1
ATOM 664 C CA . ILE A 1 84 ? -7.900 -0.816 -4.845 1.00 86.75 84 ILE A CA 1
ATOM 665 C C . ILE A 1 84 ? -9.221 -0.053 -4.899 1.00 86.75 84 ILE A C 1
ATOM 667 O O . ILE A 1 84 ? -9.477 0.829 -4.081 1.00 86.75 84 ILE A 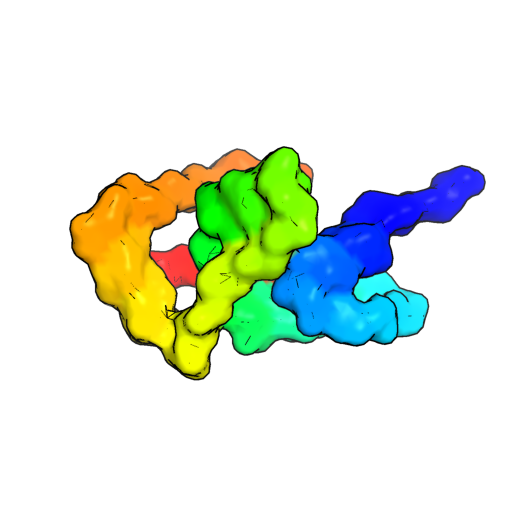O 1
ATOM 671 N N . GLU A 1 85 ? -10.086 -0.392 -5.853 1.00 83.50 85 GLU A N 1
ATOM 672 C CA . GLU A 1 85 ? -11.479 0.063 -5.787 1.00 83.50 85 GLU A CA 1
ATOM 673 C C . GLU A 1 85 ? -12.211 -0.766 -4.732 1.00 83.50 85 GLU A C 1
ATOM 675 O O . GLU A 1 85 ? -12.086 -1.995 -4.716 1.00 83.50 85 GLU A O 1
ATOM 680 N N . VAL A 1 86 ? -12.935 -0.094 -3.843 1.00 78.38 86 VAL A N 1
ATOM 681 C CA . VAL A 1 86 ? -13.671 -0.708 -2.724 1.00 78.38 86 VAL A CA 1
ATOM 682 C C . VAL A 1 86 ? -15.186 -0.633 -2.941 1.00 78.38 86 VAL A C 1
ATOM 684 O O . VAL A 1 86 ? -15.921 -1.405 -2.338 1.00 78.38 86 VAL A O 1
ATOM 687 N N . TRP A 1 87 ? -15.635 0.209 -3.873 1.00 63.44 87 TRP A N 1
ATOM 688 C CA . TRP A 1 87 ? -16.999 0.248 -4.394 1.00 63.44 87 TRP A CA 1
ATOM 689 C C . TRP A 1 87 ? -16.929 0.177 -5.916 1.00 63.44 87 TRP A C 1
ATOM 691 O O . TRP A 1 87 ? -16.074 0.825 -6.524 1.00 63.44 87 TRP A O 1
ATOM 701 N N . GLY A 1 88 ? -17.774 -0.670 -6.486 1.00 51.53 88 GLY A N 1
ATOM 702 C CA . GLY A 1 88 ? -17.953 -0.937 -7.905 1.00 51.53 88 GLY A CA 1
ATOM 703 C C . GLY A 1 88 ? -19.256 -1.691 -8.052 1.00 51.53 88 GLY A C 1
ATOM 704 O O . GLY A 1 88 ? -19.494 -2.538 -7.159 1.00 51.53 88 GLY A O 1
#

pLDDT: mean 80.89, std 12.8, range [38.97, 94.62]

Sequence (88 aa):
MGNFLGQRLCEDVGIPPRDSVTQCKKALKAVHINIHDLVAAKQVGQHPRRFPTRQALRDYIVATNKWFSKEVAKRNGFLKALLIEVWG

Organism: Hortaea werneckii (NCBI:txid91943)